Protein AF-F2UPK8-F1 (afdb_monomer)

Radius of gyration: 14.68 Å; Cα contacts (8 Å, |Δi|>4): 171; chains: 1; bounding box: 39×31×41 Å

pLDDT: mean 85.51, std 16.23, range [35.59, 96.69]

Organism: Salpingoeca rosetta (strain ATCC 50818 / BSB-021) (NCBI:txid946362)

Mean predicted aligned error: 6.83 Å

Solvent-accessible surface area (backbone atoms only — not comparable to full-atom values): 7399 Å² total; per-residue (Å²): 130,80,68,59,59,83,50,34,11,39,25,62,66,51,53,52,51,51,52,53,48,42,44,70,79,31,70,94,46,39,73,73,30,24,38,52,47,46,38,66,71,49,50,33,68,72,23,52,88,75,68,38,20,48,52,58,55,41,38,76,77,44,46,91,36,48,45,68,40,72,41,84,45,81,80,68,51,83,44,40,37,44,59,56,52,48,52,54,51,54,51,49,55,54,45,61,70,42,94,81,51,70,84,61,13,42,28,38,57,82,36,52,42,51,70,68,64,66,59,87,78,72,67,69,76,84,81,77,124

Sequence (129 aa):
MADQRLTHGVSVAAVRRFLDDLKREFPDTYTEMTTEDACKQLVVPRTRQDNCAYVEHLRKQSPEHVNKATVFVSHAWRYKIADVLNVLLEFAEEQARKGDAQPVFFWFDLFMNNQNANVTANLPPECCN

Structure (mmCIF, N/CA/C/O backbone):
data_AF-F2UPK8-F1
#
_entry.id   AF-F2UPK8-F1
#
loop_
_atom_site.group_PDB
_atom_site.id
_atom_site.type_symbol
_atom_site.label_atom_id
_atom_site.label_alt_id
_atom_site.label_comp_id
_atom_site.label_asym_id
_atom_site.label_entity_id
_atom_site.label_seq_id
_atom_site.pdbx_PDB_ins_code
_atom_site.Cartn_x
_atom_site.Cartn_y
_atom_site.Cartn_z
_atom_site.occupancy
_atom_site.B_iso_or_equiv
_atom_site.auth_seq_id
_atom_site.auth_comp_id
_atom_site.auth_asym_id
_atom_site.auth_atom_id
_atom_site.pdbx_PDB_model_num
ATOM 1 N N . MET A 1 1 ? -16.125 16.454 -9.467 1.00 42.56 1 MET A N 1
ATOM 2 C CA . MET A 1 1 ? -15.881 15.304 -8.572 1.00 42.56 1 MET A CA 1
ATOM 3 C C . MET A 1 1 ? -14.479 15.483 -8.022 1.00 42.56 1 MET A C 1
ATOM 5 O O . MET A 1 1 ? -13.557 15.501 -8.825 1.00 42.56 1 MET A O 1
ATOM 9 N N . ALA A 1 2 ? -14.314 15.747 -6.723 1.00 49.28 2 ALA A N 1
ATOM 10 C CA . ALA A 1 2 ? -12.975 15.818 -6.137 1.00 49.28 2 ALA A CA 1
ATOM 11 C C . ALA A 1 2 ? -12.270 14.473 -6.356 1.00 49.28 2 ALA A C 1
ATOM 13 O O . ALA A 1 2 ? -12.918 13.428 -6.261 1.00 49.28 2 ALA A O 1
ATOM 14 N N . ASP A 1 3 ? -10.983 14.507 -6.691 1.00 63.44 3 ASP A N 1
ATOM 15 C CA . ASP A 1 3 ? -10.198 13.298 -6.894 1.00 63.44 3 ASP A CA 1
ATOM 16 C C . ASP A 1 3 ? -10.193 12.487 -5.593 1.00 63.44 3 ASP A C 1
ATOM 18 O O . ASP A 1 3 ? -9.585 12.874 -4.594 1.00 63.44 3 ASP A O 1
ATOM 22 N N . GLN A 1 4 ? -10.954 11.392 -5.575 1.00 59.97 4 GLN A N 1
ATOM 23 C CA . GLN A 1 4 ? -11.164 10.612 -4.361 1.00 59.97 4 GLN A CA 1
ATOM 24 C C . GLN A 1 4 ? -9.835 10.062 -3.817 1.00 59.97 4 GLN A C 1
ATOM 26 O O . GLN A 1 4 ? -9.704 9.912 -2.604 1.00 59.97 4 GLN A O 1
ATOM 31 N N . ARG A 1 5 ? -8.806 9.870 -4.655 1.00 64.12 5 ARG A N 1
ATOM 32 C CA . ARG A 1 5 ? -7.481 9.387 -4.228 1.00 64.12 5 ARG A CA 1
ATOM 33 C C . ARG A 1 5 ? -6.771 10.371 -3.296 1.00 64.12 5 ARG A C 1
ATOM 35 O O . ARG A 1 5 ? -5.969 9.951 -2.473 1.00 64.12 5 ARG A O 1
ATOM 42 N N . LEU A 1 6 ? -7.101 11.664 -3.353 1.00 69.12 6 LEU A N 1
ATOM 43 C CA . LEU A 1 6 ? -6.527 12.675 -2.454 1.00 69.12 6 LEU A CA 1
ATOM 44 C C . LEU A 1 6 ? -7.047 12.579 -1.013 1.00 69.12 6 LEU A C 1
ATOM 46 O O . LEU A 1 6 ? -6.486 13.200 -0.118 1.00 69.12 6 LEU A O 1
ATOM 50 N N . THR A 1 7 ? -8.133 11.838 -0.779 1.00 81.94 7 THR A N 1
ATOM 51 C CA . THR A 1 7 ? -8.799 11.778 0.535 1.00 81.94 7 THR A CA 1
ATOM 52 C C . THR A 1 7 ? -9.000 10.361 1.063 1.00 81.94 7 THR A C 1
ATOM 54 O O . THR A 1 7 ? -9.394 10.204 2.218 1.00 81.94 7 THR A O 1
ATOM 57 N N . HIS A 1 8 ? -8.732 9.331 0.255 1.00 90.25 8 HIS A N 1
ATOM 58 C CA . HIS A 1 8 ? -8.858 7.930 0.656 1.00 90.25 8 HIS A CA 1
ATOM 59 C C . HIS A 1 8 ? -7.515 7.339 1.086 1.00 90.25 8 HIS A C 1
ATOM 61 O O . HIS A 1 8 ? -6.460 7.753 0.627 1.00 90.25 8 HIS A O 1
ATOM 67 N N . GLY A 1 9 ? -7.569 6.358 1.974 1.00 93.56 9 GLY A N 1
ATOM 68 C CA . GLY A 1 9 ? -6.453 5.574 2.463 1.00 93.56 9 GLY A CA 1
ATOM 69 C C . GLY A 1 9 ? -6.755 4.082 2.375 1.00 93.56 9 GLY A C 1
ATOM 70 O O . GLY A 1 9 ? -7.891 3.669 2.122 1.00 93.56 9 GLY A O 1
ATOM 71 N N . VAL A 1 10 ? -5.725 3.274 2.598 1.00 95.75 10 VAL A N 1
ATOM 72 C CA . VAL A 1 10 ? -5.841 1.815 2.682 1.00 95.75 10 VAL A CA 1
ATOM 73 C C . VAL A 1 10 ? -5.907 1.359 4.134 1.00 95.75 10 VAL A C 1
ATOM 75 O O . VAL A 1 10 ? -5.289 1.960 5.014 1.00 95.75 10 VAL A O 1
ATOM 78 N N . SER A 1 11 ? -6.654 0.292 4.390 1.00 96.25 11 SER A N 1
ATOM 79 C CA . SER A 1 11 ? -6.762 -0.313 5.716 1.00 96.25 11 SER A CA 1
ATOM 80 C C . SER A 1 11 ? -5.444 -0.953 6.169 1.00 96.25 11 SER A C 1
ATOM 82 O O . SER A 1 11 ? -4.600 -1.347 5.360 1.00 96.25 11 SER A O 1
ATOM 84 N N . VAL A 1 12 ? -5.308 -1.157 7.479 1.00 95.62 12 VAL A N 1
ATOM 85 C CA . VAL A 1 12 ? -4.198 -1.920 8.084 1.00 95.62 12 VAL A CA 1
ATOM 86 C C . VAL A 1 12 ? -4.092 -3.335 7.495 1.00 95.62 12 VAL A C 1
ATOM 88 O O . VAL A 1 12 ? -2.994 -3.835 7.256 1.00 95.62 12 VAL A O 1
ATOM 91 N N . ALA A 1 13 ? -5.231 -3.975 7.206 1.00 95.75 13 ALA A N 1
ATOM 92 C CA . ALA A 1 13 ? -5.269 -5.301 6.591 1.00 95.75 13 ALA A CA 1
ATOM 93 C C . ALA A 1 13 ? -4.668 -5.302 5.175 1.00 95.75 13 ALA A C 1
ATOM 95 O O . ALA A 1 13 ? -3.927 -6.220 4.828 1.00 95.75 13 ALA A O 1
ATOM 96 N N . ALA A 1 14 ? -4.916 -4.256 4.380 1.00 95.75 14 ALA A N 1
ATOM 97 C CA . ALA A 1 14 ? -4.307 -4.118 3.059 1.00 95.75 14 ALA A CA 1
ATOM 98 C C . ALA A 1 14 ? -2.791 -3.883 3.131 1.00 95.75 14 ALA A C 1
ATOM 100 O O . ALA A 1 14 ? -2.059 -4.452 2.322 1.00 95.75 14 ALA A O 1
ATOM 101 N N . VAL A 1 15 ? -2.309 -3.110 4.112 1.00 96.50 15 VAL A N 1
ATOM 102 C CA . VAL A 1 15 ? -0.864 -2.936 4.360 1.00 96.50 15 VAL A CA 1
ATOM 103 C C . VAL A 1 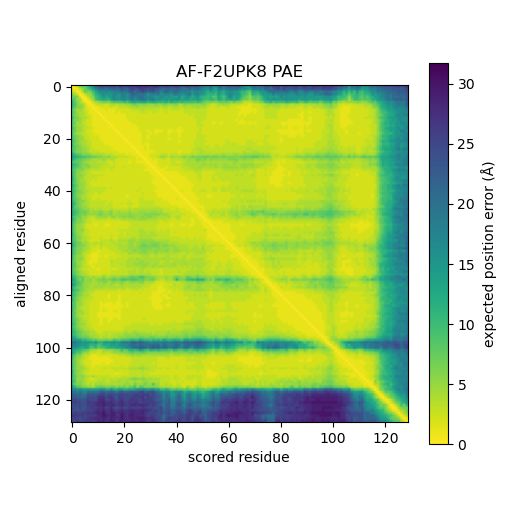15 ? -0.214 -4.277 4.714 1.00 96.50 15 VAL A C 1
ATOM 105 O O . VAL A 1 15 ? 0.809 -4.635 4.132 1.00 96.50 15 VAL A O 1
ATOM 108 N N . ARG A 1 16 ? -0.835 -5.058 5.608 1.00 96.56 16 ARG A N 1
ATOM 109 C CA . ARG A 1 16 ? -0.340 -6.388 5.997 1.00 96.56 16 ARG A CA 1
ATOM 110 C C . ARG A 1 16 ? -0.306 -7.348 4.808 1.00 96.56 16 ARG A C 1
ATOM 112 O O . ARG A 1 16 ? 0.721 -7.968 4.562 1.00 96.56 16 ARG A O 1
ATOM 119 N N . ARG A 1 17 ? -1.378 -7.383 4.010 1.00 96.12 17 ARG A N 1
ATOM 120 C CA . ARG A 1 17 ? -1.438 -8.180 2.777 1.00 96.12 17 ARG A CA 1
ATOM 121 C C . ARG A 1 17 ? -0.346 -7.785 1.782 1.00 96.12 17 ARG A C 1
ATOM 123 O O . ARG A 1 17 ? 0.253 -8.661 1.171 1.00 96.12 17 ARG A O 1
ATOM 130 N N . PHE A 1 18 ? -0.064 -6.491 1.629 1.00 96.31 18 PHE A N 1
ATOM 131 C CA . PHE A 1 18 ? 1.013 -6.021 0.756 1.00 96.31 18 PHE A CA 1
ATOM 132 C C . PHE A 1 18 ? 2.397 -6.477 1.246 1.00 96.31 18 PHE A C 1
ATOM 134 O O . PHE A 1 18 ? 3.221 -6.902 0.439 1.00 96.31 18 PHE A O 1
ATOM 141 N N . LEU A 1 19 ? 2.642 -6.455 2.560 1.00 96.44 19 LEU A N 1
ATOM 142 C CA . LEU A 1 19 ? 3.871 -7.000 3.143 1.00 96.44 19 LEU A CA 1
ATOM 143 C C . LEU A 1 19 ? 3.988 -8.519 2.928 1.00 96.44 19 LEU A C 1
ATOM 145 O O . LEU A 1 19 ? 5.062 -9.010 2.587 1.00 96.44 19 LEU A O 1
ATOM 149 N N . ASP A 1 20 ? 2.897 -9.264 3.101 1.00 96.69 20 ASP A N 1
ATOM 150 C CA . ASP A 1 20 ? 2.880 -10.714 2.869 1.00 96.69 20 ASP A CA 1
ATOM 151 C C . ASP A 1 20 ? 3.113 -11.057 1.391 1.00 96.69 20 ASP A C 1
ATOM 153 O O . ASP A 1 20 ? 3.796 -12.028 1.064 1.00 96.69 20 ASP A O 1
ATOM 157 N N . ASP A 1 21 ? 2.594 -10.229 0.487 1.00 95.50 21 ASP A N 1
ATOM 158 C CA . ASP A 1 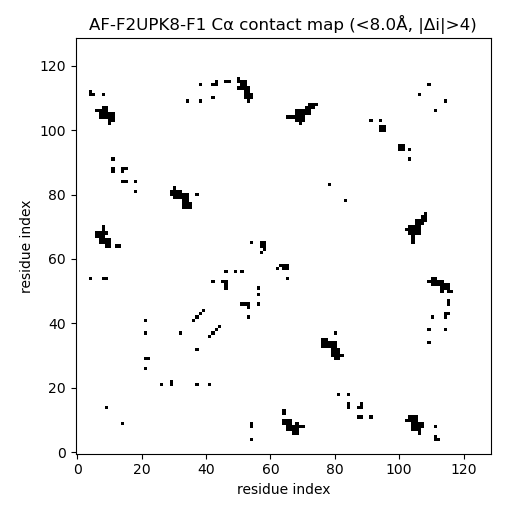21 ?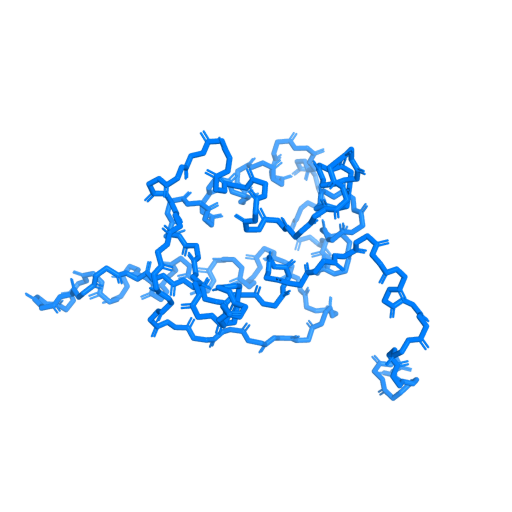 2.843 -10.336 -0.944 1.00 95.50 21 ASP A CA 1
ATOM 159 C C . ASP A 1 21 ? 4.317 -10.075 -1.293 1.00 95.50 21 ASP A C 1
ATOM 161 O O . ASP A 1 21 ? 4.894 -10.850 -2.055 1.00 95.50 21 ASP A O 1
ATOM 165 N N . LEU A 1 22 ? 4.950 -9.057 -0.693 1.00 95.31 22 LEU A N 1
ATOM 166 C CA . LEU A 1 22 ? 6.392 -8.816 -0.834 1.00 95.31 22 LEU A CA 1
ATOM 167 C C . LEU A 1 22 ? 7.214 -10.016 -0.355 1.00 95.31 22 LEU A C 1
ATOM 169 O O . LEU A 1 22 ? 8.108 -10.464 -1.064 1.00 95.31 22 LEU A O 1
ATOM 173 N N . LYS A 1 23 ? 6.886 -10.572 0.817 1.00 96.25 23 LYS A N 1
ATOM 174 C CA . LYS A 1 23 ? 7.564 -11.762 1.360 1.00 96.25 23 LYS A CA 1
ATOM 175 C C . LYS A 1 23 ? 7.410 -12.982 0.458 1.00 96.25 23 LYS A C 1
ATOM 177 O O . LYS A 1 23 ? 8.331 -13.781 0.351 1.00 96.25 23 LYS A O 1
ATOM 182 N N . ARG A 1 24 ? 6.243 -13.153 -0.168 1.00 96.31 24 ARG A N 1
ATOM 183 C CA . ARG A 1 24 ? 5.973 -14.291 -1.053 1.00 96.31 24 ARG A CA 1
ATOM 184 C C . ARG A 1 24 ? 6.707 -14.172 -2.386 1.00 96.31 24 ARG A C 1
ATOM 186 O O . ARG A 1 24 ? 7.175 -15.184 -2.895 1.00 96.31 24 ARG A O 1
ATOM 193 N N . GLU A 1 25 ? 6.770 -12.973 -2.959 1.00 95.25 25 GLU A N 1
ATOM 194 C CA . GLU A 1 25 ? 7.415 -12.749 -4.259 1.00 95.25 25 GLU A CA 1
ATOM 195 C C . GLU A 1 25 ? 8.938 -12.579 -4.147 1.00 95.25 25 GLU A C 1
ATOM 197 O O . GLU A 1 25 ? 9.662 -12.984 -5.054 1.00 95.25 25 GLU A O 1
ATOM 202 N N . PHE A 1 26 ? 9.431 -12.057 -3.021 1.00 95.50 26 PHE A N 1
ATOM 203 C CA . PHE A 1 26 ? 10.846 -11.750 -2.791 1.00 95.50 26 PHE A CA 1
ATOM 204 C C . PHE A 1 26 ? 11.339 -12.282 -1.431 1.00 95.50 26 PHE A C 1
ATOM 206 O O . PHE A 1 26 ? 11.828 -11.505 -0.608 1.00 95.50 26 PHE A O 1
ATOM 213 N N . PRO A 1 27 ? 11.227 -13.594 -1.148 1.00 93.69 27 PRO A N 1
ATOM 214 C CA . PRO A 1 27 ? 11.470 -14.151 0.188 1.00 93.69 27 PRO A CA 1
ATOM 215 C C . PRO A 1 27 ? 12.866 -13.851 0.746 1.00 93.69 27 PRO A C 1
ATOM 217 O O . PRO A 1 27 ? 12.999 -13.598 1.942 1.00 93.69 27 PRO A O 1
ATOM 220 N N . ASP A 1 28 ? 13.880 -13.816 -0.118 1.00 94.44 28 ASP A N 1
ATOM 221 C CA . ASP A 1 28 ? 15.276 -13.627 0.286 1.00 94.44 28 ASP A CA 1
ATOM 222 C C . ASP A 1 28 ? 15.715 -12.153 0.313 1.00 94.44 28 ASP A C 1
ATOM 224 O O . ASP A 1 28 ? 16.755 -11.833 0.885 1.00 94.44 28 ASP A O 1
ATOM 228 N N . THR A 1 29 ? 14.956 -11.245 -0.312 1.00 93.75 29 THR A N 1
ATOM 229 C CA . THR A 1 29 ? 15.398 -9.857 -0.546 1.00 93.75 29 THR A CA 1
ATOM 230 C C . THR A 1 29 ? 14.421 -8.786 -0.068 1.00 93.75 29 THR A C 1
ATOM 232 O O . THR A 1 29 ? 14.810 -7.620 -0.007 1.00 93.75 29 THR A O 1
ATOM 235 N N . TYR A 1 30 ? 13.190 -9.132 0.334 1.00 93.06 30 TYR A N 1
ATOM 236 C CA . TYR A 1 30 ? 12.156 -8.148 0.693 1.00 93.06 30 TYR A CA 1
ATOM 237 C C . TYR A 1 30 ? 12.565 -7.174 1.813 1.00 93.06 30 TYR A C 1
ATOM 239 O O . TYR A 1 30 ? 12.053 -6.056 1.858 1.00 93.06 30 TYR A O 1
ATOM 247 N N . THR A 1 31 ? 13.471 -7.571 2.715 1.00 93.81 31 THR A N 1
ATOM 248 C CA . THR A 1 31 ? 13.972 -6.708 3.801 1.00 93.81 31 THR A CA 1
ATOM 249 C C . THR A 1 31 ? 14.976 -5.664 3.324 1.00 93.81 31 THR A C 1
ATOM 251 O O . THR A 1 31 ? 15.122 -4.627 3.962 1.00 93.81 31 THR A O 1
ATOM 254 N N . GLU A 1 32 ? 15.664 -5.917 2.212 1.00 95.38 32 GLU A N 1
ATOM 255 C CA . GLU A 1 32 ? 16.673 -5.013 1.650 1.00 95.38 32 GLU A CA 1
ATOM 256 C C . GLU A 1 32 ? 16.119 -4.152 0.512 1.00 95.38 32 GLU A C 1
ATOM 258 O O . GLU A 1 32 ? 16.736 -3.156 0.141 1.00 95.38 32 GLU A O 1
ATOM 263 N N . MET A 1 33 ? 14.943 -4.502 -0.018 1.00 95.19 33 MET A N 1
ATOM 264 C CA . MET A 1 33 ? 14.268 -3.726 -1.052 1.00 95.19 33 MET A CA 1
ATOM 265 C C . MET A 1 33 ? 13.918 -2.327 -0.553 1.00 95.19 33 MET A C 1
ATOM 267 O O . MET A 1 33 ? 13.290 -2.144 0.496 1.00 95.19 33 MET A O 1
ATOM 271 N N . THR A 1 34 ? 14.260 -1.330 -1.359 1.00 95.94 34 THR A N 1
ATOM 272 C CA . THR A 1 34 ? 13.777 0.032 -1.151 1.00 95.94 34 THR A CA 1
ATOM 273 C C . THR A 1 34 ? 12.305 0.146 -1.545 1.00 95.94 34 THR A C 1
ATOM 275 O O . THR A 1 34 ? 11.740 -0.717 -2.229 1.00 95.94 34 THR A O 1
ATOM 278 N N . THR A 1 35 ? 11.652 1.235 -1.154 1.00 92.25 35 THR A N 1
ATOM 279 C CA . THR A 1 35 ? 10.303 1.527 -1.650 1.00 92.25 35 THR A CA 1
ATOM 280 C C . THR A 1 35 ? 10.276 1.743 -3.163 1.00 92.25 35 THR 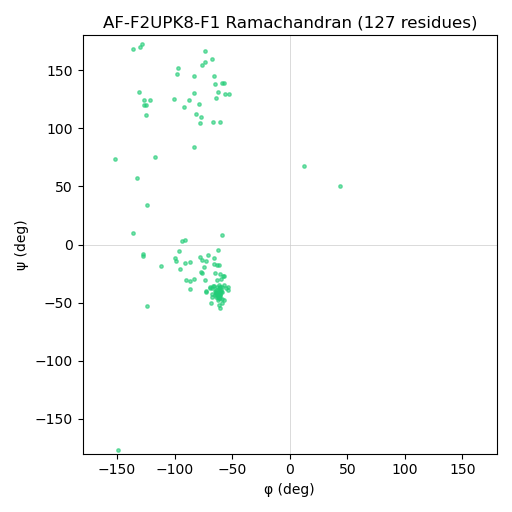A C 1
ATOM 282 O O . THR A 1 35 ? 9.295 1.379 -3.816 1.00 92.25 35 THR A O 1
ATOM 285 N N . GLU A 1 36 ? 11.358 2.260 -3.750 1.00 92.25 36 GLU A N 1
ATOM 286 C CA . GLU A 1 36 ? 11.504 2.323 -5.205 1.00 92.25 36 GLU A CA 1
ATOM 287 C C . GLU A 1 36 ? 11.508 0.929 -5.848 1.00 92.25 36 GLU A C 1
ATOM 289 O O . GLU A 1 36 ? 10.805 0.707 -6.840 1.00 92.25 36 GLU A O 1
ATOM 294 N N . ASP A 1 37 ? 12.232 -0.026 -5.263 1.00 92.88 37 ASP A N 1
ATOM 295 C CA . ASP A 1 37 ? 12.247 -1.410 -5.740 1.00 92.88 37 ASP A CA 1
ATOM 296 C C . ASP A 1 37 ? 10.858 -2.038 -5.654 1.00 92.88 37 ASP A C 1
ATOM 298 O O . ASP A 1 37 ? 10.370 -2.593 -6.637 1.00 92.88 37 ASP A O 1
ATOM 302 N N . ALA A 1 38 ? 10.174 -1.893 -4.516 1.00 93.25 38 ALA A N 1
ATOM 303 C CA . ALA A 1 38 ? 8.810 -2.392 -4.343 1.00 93.25 38 ALA A CA 1
ATOM 304 C C . ALA A 1 38 ? 7.827 -1.756 -5.339 1.00 93.25 38 ALA A C 1
ATOM 306 O O . ALA A 1 38 ? 6.930 -2.427 -5.860 1.00 93.25 38 ALA A O 1
ATOM 307 N N . CYS A 1 39 ? 8.009 -0.472 -5.650 1.00 93.38 39 CYS A N 1
ATOM 308 C CA . CYS A 1 39 ? 7.223 0.207 -6.668 1.00 93.38 39 CYS A CA 1
ATOM 309 C C . CYS A 1 39 ? 7.405 -0.450 -8.044 1.00 93.38 39 CYS A C 1
ATOM 311 O O . CYS A 1 39 ? 6.430 -0.876 -8.668 1.00 93.38 39 CYS A O 1
ATOM 313 N N . LYS A 1 40 ? 8.655 -0.583 -8.502 1.00 91.56 40 LYS A N 1
ATOM 314 C CA . LYS A 1 40 ? 8.986 -1.108 -9.836 1.00 91.56 40 LYS A CA 1
ATOM 315 C C . LYS A 1 40 ? 8.696 -2.599 -9.983 1.00 91.56 40 LYS A C 1
ATOM 317 O O . LYS A 1 40 ? 8.278 -3.026 -11.056 1.00 91.56 40 LYS A O 1
ATOM 322 N N . GLN A 1 41 ? 8.937 -3.379 -8.933 1.00 92.56 41 GLN A N 1
ATOM 323 C CA . GLN A 1 41 ? 8.906 -4.840 -8.987 1.00 92.56 41 GLN A CA 1
ATOM 324 C C . GLN A 1 41 ? 7.559 -5.437 -8.562 1.00 92.56 41 GLN A C 1
ATOM 326 O O . GLN A 1 41 ? 7.253 -6.548 -8.978 1.00 92.56 41 GLN A O 1
ATOM 331 N N . LEU A 1 42 ? 6.730 -4.708 -7.802 1.00 93.31 42 LEU A N 1
ATOM 332 C CA . LEU A 1 42 ? 5.435 -5.212 -7.327 1.00 93.31 42 LEU A CA 1
ATOM 333 C C . LEU A 1 42 ? 4.256 -4.316 -7.727 1.00 93.31 42 LEU A C 1
ATOM 335 O O . LEU A 1 42 ? 3.290 -4.787 -8.332 1.00 93.31 42 LEU A O 1
ATOM 339 N N . VAL A 1 43 ? 4.316 -3.015 -7.421 1.00 92.69 43 VAL A N 1
ATOM 340 C CA . VAL A 1 43 ? 3.177 -2.097 -7.627 1.00 92.69 43 VAL A CA 1
ATOM 341 C C . VAL A 1 43 ? 2.894 -1.864 -9.111 1.00 92.69 43 VAL A C 1
ATOM 343 O O . VAL A 1 43 ? 1.750 -2.005 -9.554 1.00 92.69 43 VAL A O 1
ATOM 346 N N . VAL A 1 44 ? 3.919 -1.520 -9.894 1.00 91.50 44 VAL A N 1
ATOM 347 C CA . VAL A 1 44 ? 3.783 -1.254 -11.333 1.00 91.50 44 VAL A CA 1
ATOM 348 C C . VAL A 1 44 ? 3.280 -2.497 -12.077 1.00 91.50 44 VAL A C 1
ATOM 350 O O . VAL A 1 44 ? 2.247 -2.385 -12.734 1.00 91.50 44 VAL A O 1
ATOM 353 N N . PRO A 1 45 ? 3.879 -3.700 -11.942 1.00 92.31 45 PRO A N 1
ATOM 354 C CA . PRO A 1 45 ? 3.382 -4.897 -12.624 1.00 92.31 45 PRO A CA 1
ATOM 355 C C . PRO A 1 45 ? 1.900 -5.195 -12.363 1.00 92.31 45 PRO A C 1
ATOM 357 O O . PRO A 1 45 ? 1.176 -5.536 -13.297 1.00 92.31 45 PRO A O 1
ATOM 360 N N . ARG A 1 46 ? 1.423 -4.998 -11.126 1.00 91.75 46 ARG A N 1
ATOM 361 C CA . ARG A 1 46 ? 0.022 -5.247 -10.738 1.00 91.75 46 ARG A CA 1
ATOM 362 C C . ARG A 1 46 ? -0.962 -4.207 -11.266 1.00 91.75 46 ARG A C 1
ATOM 364 O O . ARG A 1 46 ? -2.120 -4.523 -11.517 1.00 91.75 46 ARG A O 1
ATOM 371 N N . THR A 1 47 ? -0.517 -2.965 -11.427 1.00 91.44 47 THR A N 1
ATOM 372 C CA . THR A 1 47 ? -1.384 -1.848 -11.831 1.00 91.44 47 THR A CA 1
ATOM 373 C C . THR A 1 47 ? -1.292 -1.516 -13.321 1.00 91.44 47 THR A C 1
ATOM 375 O O . THR A 1 47 ? -2.153 -0.800 -13.834 1.00 91.44 47 THR A O 1
ATOM 378 N N . ARG A 1 48 ? -0.301 -2.072 -14.032 1.00 89.50 48 ARG A N 1
ATOM 379 C CA . ARG A 1 48 ? -0.011 -1.798 -15.446 1.00 89.50 48 ARG A CA 1
ATOM 380 C C . ARG A 1 48 ? -1.162 -2.122 -16.388 1.00 89.50 48 ARG A C 1
ATOM 382 O O . ARG A 1 48 ? -1.407 -1.354 -17.311 1.00 89.50 48 ARG A O 1
ATOM 389 N N . GLN A 1 49 ? -1.862 -3.235 -16.163 1.00 87.69 49 GLN A N 1
ATOM 390 C CA . GLN A 1 49 ? -2.981 -3.654 -17.016 1.00 87.69 49 GLN A CA 1
ATOM 391 C C . GLN A 1 49 ? -4.111 -2.614 -17.025 1.00 87.69 49 GLN A C 1
ATOM 393 O O . GLN A 1 49 ? -4.677 -2.323 -18.074 1.00 87.69 49 GLN A O 1
ATOM 398 N N . ASP A 1 50 ? -4.393 -2.029 -15.862 1.00 85.62 50 ASP A N 1
ATOM 399 C CA . ASP A 1 50 ? -5.474 -1.062 -15.669 1.00 85.62 50 ASP A CA 1
ATOM 400 C C . ASP A 1 50 ? -5.001 0.400 -15.748 1.00 85.62 50 ASP A C 1
ATOM 402 O O . ASP A 1 50 ? -5.822 1.312 -15.659 1.00 85.62 50 ASP A O 1
ATOM 406 N N . ASN A 1 51 ? -3.686 0.625 -15.869 1.00 87.81 51 ASN A N 1
ATOM 407 C CA . ASN A 1 51 ? -3.025 1.930 -15.835 1.00 87.81 51 ASN A CA 1
ATOM 408 C C . ASN A 1 51 ? -3.553 2.848 -14.713 1.00 87.81 51 ASN A C 1
ATOM 410 O O . ASN A 1 51 ? -3.941 3.996 -14.944 1.00 87.81 51 ASN A O 1
ATOM 414 N N . CYS A 1 52 ? -3.602 2.329 -13.485 1.00 88.62 52 CYS A N 1
ATOM 415 C CA . CYS A 1 52 ? -4.210 3.013 -12.343 1.00 88.62 52 CYS A CA 1
ATOM 416 C C . CYS A 1 52 ? -3.276 3.079 -11.125 1.00 88.62 52 CYS A C 1
ATOM 418 O O . CYS A 1 52 ? -2.188 2.509 -11.121 1.00 88.62 52 CYS A O 1
ATOM 420 N N . ALA A 1 53 ? -3.682 3.813 -10.086 1.00 90.94 53 ALA A N 1
ATOM 421 C CA . ALA A 1 53 ? -2.992 3.788 -8.797 1.00 90.94 53 ALA A CA 1
A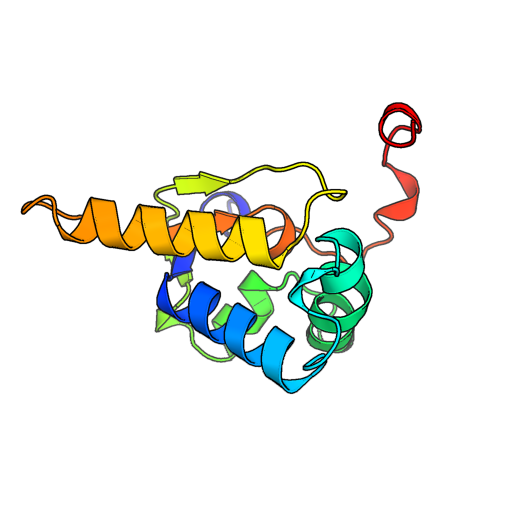TOM 422 C C . ALA A 1 53 ? -3.284 2.477 -8.047 1.00 90.94 53 ALA A C 1
ATOM 424 O O . ALA A 1 53 ? -4.328 1.854 -8.253 1.00 90.94 53 ALA A O 1
ATOM 425 N N . TYR A 1 54 ? -2.405 2.081 -7.124 1.00 92.38 54 TYR A N 1
ATOM 426 C CA . TYR A 1 54 ? -2.591 0.841 -6.363 1.00 92.38 54 TYR A CA 1
ATOM 427 C C . TYR A 1 54 ? -3.882 0.850 -5.532 1.00 92.38 54 TYR A C 1
ATOM 429 O O . TYR A 1 54 ? -4.573 -0.163 -5.455 1.00 92.38 54 TYR A O 1
ATOM 437 N N . VAL A 1 55 ? -4.262 2.003 -4.969 1.00 92.50 55 VAL A N 1
ATOM 438 C CA . VAL A 1 55 ? -5.525 2.158 -4.224 1.00 92.50 55 VAL A CA 1
ATOM 439 C C . VAL A 1 55 ? -6.761 1.887 -5.089 1.00 92.50 55 VAL A C 1
ATOM 441 O O . VAL A 1 55 ? -7.736 1.320 -4.605 1.00 92.50 55 VAL A O 1
ATOM 444 N N . GLU A 1 56 ? -6.724 2.241 -6.374 1.00 90.88 56 GLU A N 1
ATOM 445 C CA . GLU A 1 56 ? -7.821 1.982 -7.314 1.00 90.88 56 GLU A CA 1
ATOM 446 C C . GLU A 1 56 ? -7.889 0.491 -7.660 1.00 90.88 56 GLU A C 1
ATOM 448 O O . GLU A 1 56 ? -8.971 -0.094 -7.682 1.00 90.88 56 GLU A O 1
ATOM 453 N N . HIS A 1 57 ? -6.731 -0.147 -7.853 1.00 90.81 57 HIS A N 1
ATOM 454 C CA . HIS A 1 57 ? -6.642 -1.594 -8.040 1.00 90.81 57 HIS A CA 1
ATOM 455 C C . HIS A 1 57 ? -7.191 -2.357 -6.822 1.00 90.81 57 HIS A C 1
ATOM 457 O O . HIS A 1 57 ? -8.025 -3.251 -6.975 1.00 90.81 57 HIS A O 1
ATOM 463 N N . LEU A 1 58 ? -6.809 -1.948 -5.606 1.00 91.62 58 LEU A N 1
ATOM 464 C CA . LEU A 1 58 ? -7.347 -2.501 -4.361 1.00 91.62 58 LEU A CA 1
ATOM 465 C C . LEU A 1 58 ? -8.852 -2.270 -4.230 1.00 91.62 58 LEU A C 1
ATOM 467 O O . LEU A 1 58 ? -9.570 -3.193 -3.865 1.00 91.62 58 LEU A O 1
ATOM 471 N N . ARG A 1 59 ? -9.349 -1.076 -4.567 1.00 91.62 59 ARG A N 1
ATOM 472 C CA . ARG A 1 59 ? -10.782 -0.753 -4.503 1.00 91.62 59 ARG A CA 1
ATOM 473 C C . ARG A 1 59 ? -11.622 -1.679 -5.384 1.00 91.62 59 ARG A C 1
ATOM 475 O O . ARG A 1 59 ? -12.729 -2.034 -4.995 1.00 91.62 59 ARG A O 1
ATOM 482 N N . LYS A 1 60 ? -11.105 -2.078 -6.551 1.00 89.25 60 LYS A N 1
ATOM 483 C CA . LYS A 1 60 ? -11.782 -3.035 -7.441 1.00 89.25 60 LYS A CA 1
ATOM 484 C C . LYS A 1 60 ? -11.814 -4.455 -6.865 1.00 89.25 60 LYS A C 1
ATOM 486 O O . LYS A 1 60 ? -12.791 -5.160 -7.084 1.00 89.25 60 LYS A O 1
ATOM 491 N N . GLN A 1 61 ? -10.756 -4.881 -6.172 1.00 89.19 61 GLN A N 1
ATOM 492 C CA . GLN A 1 61 ? -10.631 -6.250 -5.653 1.00 89.19 61 GLN A CA 1
ATOM 493 C C . GLN A 1 61 ? -11.266 -6.446 -4.272 1.00 89.19 61 GLN A C 1
ATOM 495 O O . GLN A 1 61 ? -11.812 -7.510 -3.990 1.00 89.19 61 GLN A O 1
ATOM 500 N N . SER A 1 62 ? -11.141 -5.450 -3.400 1.00 91.19 62 SER A N 1
ATOM 501 C CA . SER A 1 62 ? -11.513 -5.510 -1.984 1.00 91.19 62 SER A CA 1
ATOM 502 C C . SER A 1 62 ? -11.904 -4.101 -1.506 1.00 91.19 62 SER A C 1
ATOM 504 O O . SER A 1 62 ? -11.116 -3.429 -0.827 1.00 91.19 62 SER A O 1
ATOM 50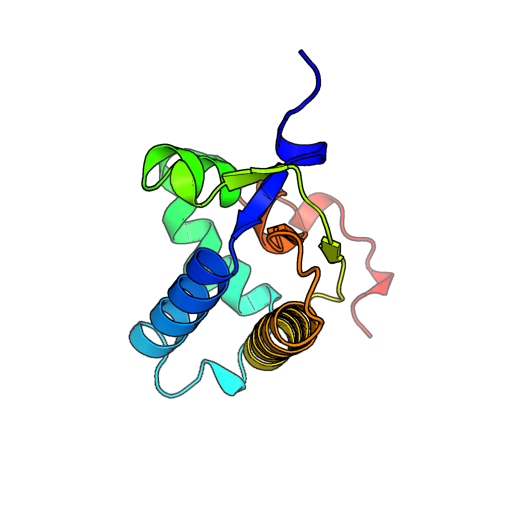6 N N . PRO A 1 63 ? -13.087 -3.591 -1.907 1.00 90.44 63 PRO A N 1
ATOM 507 C CA . PRO A 1 63 ? -13.525 -2.228 -1.595 1.00 90.44 63 PRO A CA 1
ATOM 508 C C . PRO A 1 63 ? -13.589 -1.935 -0.088 1.00 90.44 63 PRO A C 1
ATOM 510 O O . PRO A 1 63 ? -13.382 -0.795 0.319 1.00 90.44 63 PRO A O 1
ATOM 513 N N . GLU A 1 64 ? -13.798 -2.949 0.754 1.00 91.81 64 GLU A N 1
ATOM 514 C CA . GLU A 1 64 ? -13.793 -2.855 2.218 1.00 91.81 64 GLU A CA 1
ATOM 515 C C . GLU A 1 64 ? -12.446 -2.402 2.806 1.00 91.81 64 GLU A C 1
ATOM 517 O O . GLU A 1 64 ? -12.372 -1.971 3.958 1.00 91.81 64 GLU A O 1
ATOM 522 N N . HIS A 1 65 ? -11.366 -2.483 2.028 1.00 93.56 65 HIS A N 1
ATOM 523 C CA . HIS A 1 65 ? -10.036 -2.051 2.443 1.00 93.56 65 HIS A CA 1
ATOM 524 C C . HIS A 1 65 ? -9.694 -0.613 2.046 1.00 93.56 65 HIS A C 1
ATOM 526 O O . HIS A 1 65 ? -8.579 -0.167 2.322 1.00 93.56 65 HIS A O 1
ATOM 532 N N . VAL A 1 66 ? -10.626 0.123 1.435 1.00 94.00 66 VAL A N 1
ATOM 533 C CA . VAL A 1 66 ? -10.418 1.506 0.999 1.00 94.00 66 VAL A CA 1
ATOM 534 C C . VAL A 1 66 ? -11.489 2.404 1.610 1.00 94.00 66 VAL A C 1
ATOM 536 O O . VAL A 1 66 ? -12.679 2.230 1.369 1.00 94.00 66 VAL A O 1
ATOM 539 N N . ASN A 1 67 ? -11.073 3.396 2.394 1.00 93.62 67 ASN A N 1
ATOM 540 C CA . ASN A 1 67 ? -11.977 4.376 3.009 1.00 93.62 67 ASN A CA 1
ATOM 541 C C . ASN A 1 67 ? -11.261 5.723 3.180 1.00 93.62 67 ASN A C 1
ATOM 543 O O . ASN A 1 67 ? -10.126 5.863 2.740 1.00 93.62 67 ASN A O 1
ATOM 547 N N . LYS A 1 68 ? -11.892 6.731 3.784 1.00 93.69 68 LYS A N 1
ATOM 548 C CA . LYS A 1 68 ? -11.269 8.028 4.068 1.00 93.69 68 LYS A CA 1
ATOM 549 C C . LYS A 1 68 ? -9.995 7.845 4.897 1.00 93.69 68 LYS A C 1
ATOM 551 O O . LYS A 1 68 ? -10.020 7.182 5.930 1.00 93.69 68 LYS A O 1
ATOM 556 N N . ALA A 1 69 ? -8.899 8.454 4.452 1.00 93.44 69 ALA A N 1
ATOM 557 C CA . ALA A 1 69 ? -7.635 8.410 5.169 1.00 93.44 69 ALA A CA 1
ATOM 558 C C . ALA A 1 69 ? -7.740 9.125 6.521 1.00 93.44 69 ALA A C 1
ATOM 560 O O . ALA A 1 69 ? -8.316 10.212 6.623 1.00 93.44 69 ALA A O 1
ATOM 561 N N . THR A 1 70 ? -7.142 8.521 7.542 1.00 93.31 70 THR A N 1
ATOM 562 C CA . THR A 1 70 ? -7.004 9.093 8.888 1.00 93.31 70 THR A CA 1
ATOM 563 C C . THR A 1 70 ? -5.553 9.427 9.220 1.00 93.31 70 THR A C 1
ATOM 565 O O . THR A 1 70 ? -5.301 10.250 10.095 1.00 93.31 70 THR A O 1
ATOM 568 N N . VAL A 1 71 ? -4.602 8.842 8.486 1.00 93.06 71 VAL A N 1
ATOM 569 C CA . VAL A 1 71 ? -3.162 9.059 8.649 1.00 93.06 71 VAL A CA 1
ATOM 570 C C . VAL A 1 71 ? -2.542 9.357 7.293 1.00 93.06 71 VAL A C 1
ATOM 572 O O . VAL A 1 71 ? -2.778 8.631 6.328 1.00 93.06 71 VAL A O 1
ATOM 575 N N . PHE A 1 72 ? -1.739 10.416 7.224 1.00 93.00 72 PHE A N 1
ATOM 576 C CA . PHE A 1 72 ? -0.999 10.794 6.025 1.00 93.00 72 PHE A CA 1
ATOM 577 C C . PHE A 1 72 ? 0.459 10.343 6.135 1.00 93.00 72 PHE A C 1
ATOM 579 O O . PHE A 1 72 ? 1.143 10.687 7.097 1.00 93.00 72 PHE A O 1
ATOM 586 N N . VAL A 1 73 ? 0.923 9.580 5.148 1.00 91.56 73 VAL A N 1
ATOM 587 C CA . VAL A 1 73 ? 2.253 8.971 5.092 1.00 91.56 73 VAL A CA 1
ATOM 588 C C . VAL A 1 73 ? 2.929 9.396 3.793 1.00 91.56 73 VAL A C 1
ATOM 590 O O . VAL A 1 73 ? 2.535 8.985 2.701 1.00 91.56 73 VAL A O 1
ATOM 593 N N . SER A 1 74 ? 3.968 10.213 3.934 1.00 87.31 74 SER A N 1
ATOM 594 C CA . SER A 1 74 ? 4.872 10.606 2.857 1.00 87.31 74 SER A CA 1
ATOM 595 C C . SER A 1 74 ? 6.292 10.312 3.315 1.00 87.31 74 SER A C 1
ATOM 597 O O . SER A 1 74 ? 6.701 10.790 4.374 1.00 87.31 74 SER A O 1
ATOM 599 N N . HIS A 1 75 ? 7.039 9.527 2.544 1.00 82.88 75 HIS A N 1
ATOM 600 C CA . HIS A 1 75 ? 8.384 9.087 2.926 1.00 82.88 75 HIS A CA 1
ATOM 601 C C . HIS A 1 75 ? 9.384 9.190 1.759 1.00 82.88 75 HIS A C 1
ATOM 603 O O . HIS A 1 75 ? 9.001 9.388 0.606 1.00 82.88 75 HIS A O 1
ATOM 609 N N . ALA A 1 76 ? 10.681 9.052 2.054 1.00 88.12 76 ALA A N 1
ATOM 610 C CA . ALA A 1 76 ? 11.713 9.027 1.020 1.00 88.12 76 ALA A CA 1
ATOM 611 C C . ALA A 1 76 ? 11.864 7.625 0.410 1.00 88.12 76 ALA A C 1
ATOM 613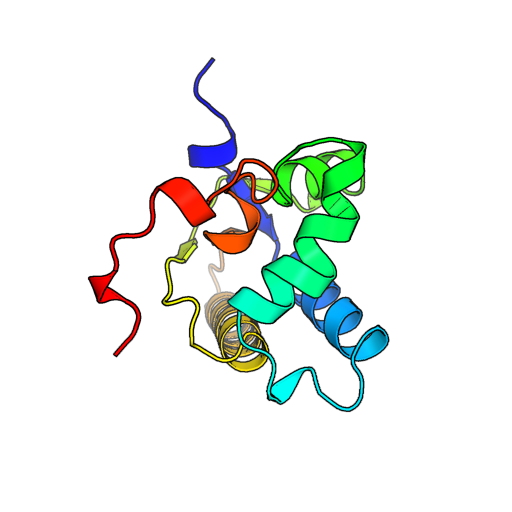 O O . ALA A 1 76 ? 12.095 6.652 1.121 1.00 88.12 76 ALA A O 1
ATOM 614 N N . TRP A 1 77 ? 11.853 7.554 -0.920 1.00 90.12 77 TRP A N 1
ATOM 615 C CA . TRP A 1 77 ? 11.822 6.309 -1.698 1.00 90.12 77 TRP A CA 1
ATOM 616 C C . TRP A 1 77 ? 13.046 5.396 -1.518 1.00 90.12 77 TRP A C 1
ATOM 618 O O . TRP A 1 77 ? 12.970 4.206 -1.816 1.00 90.12 77 TRP A O 1
ATOM 628 N N . ARG A 1 78 ? 14.149 5.950 -0.996 1.00 90.12 78 ARG A N 1
ATOM 629 C CA . ARG A 1 78 ? 15.401 5.240 -0.692 1.00 90.12 78 ARG A CA 1
ATOM 630 C C . ARG A 1 78 ? 15.342 4.376 0.575 1.00 90.12 78 ARG A C 1
ATOM 632 O O . ARG A 1 78 ? 16.265 3.607 0.815 1.00 90.12 78 ARG A O 1
ATOM 639 N N . TYR A 1 79 ? 14.318 4.535 1.416 1.00 91.81 79 TYR A N 1
ATOM 640 C CA . TYR A 1 79 ? 14.180 3.721 2.624 1.00 91.81 79 TYR A CA 1
ATOM 641 C C . TYR A 1 79 ? 13.681 2.316 2.297 1.00 91.81 79 TYR A C 1
ATOM 643 O O . TYR A 1 79 ? 13.009 2.096 1.287 1.00 91.81 79 TYR A O 1
ATOM 651 N N . LYS A 1 80 ? 14.009 1.368 3.176 1.00 95.31 80 LYS A N 1
ATOM 652 C CA . LYS A 1 80 ? 13.568 -0.021 3.072 1.00 95.31 80 LYS A CA 1
ATOM 653 C C . LYS A 1 80 ? 12.053 -0.095 3.209 1.00 95.31 80 LYS A C 1
ATOM 655 O O . LYS A 1 80 ? 11.491 0.378 4.199 1.00 95.31 80 LYS A O 1
ATOM 660 N N . ILE A 1 81 ? 11.389 -0.721 2.240 1.00 95.25 81 ILE A N 1
ATOM 661 C CA . ILE A 1 81 ? 9.925 -0.824 2.243 1.00 95.25 81 ILE A CA 1
ATOM 662 C C . ILE A 1 81 ? 9.427 -1.624 3.451 1.00 95.25 81 ILE A C 1
ATOM 664 O O . ILE A 1 81 ? 8.401 -1.285 4.035 1.00 95.25 81 ILE A O 1
ATOM 668 N N . ALA A 1 82 ? 10.167 -2.661 3.852 1.00 95.62 82 ALA A N 1
ATOM 669 C CA . ALA A 1 82 ? 9.822 -3.491 4.999 1.00 95.62 82 ALA A CA 1
ATOM 670 C C . ALA A 1 82 ? 9.766 -2.663 6.290 1.00 95.62 82 ALA A C 1
ATOM 672 O O . ALA A 1 82 ? 8.803 -2.787 7.043 1.00 95.62 82 ALA A O 1
ATOM 673 N N . ASP A 1 83 ? 10.736 -1.770 6.502 1.00 95.56 83 ASP A N 1
ATOM 674 C CA . ASP A 1 83 ? 10.779 -0.897 7.679 1.00 95.56 83 ASP A CA 1
ATOM 675 C C . ASP A 1 83 ? 9.588 0.065 7.688 1.00 95.56 83 ASP A C 1
ATOM 677 O O . ASP A 1 83 ? 8.897 0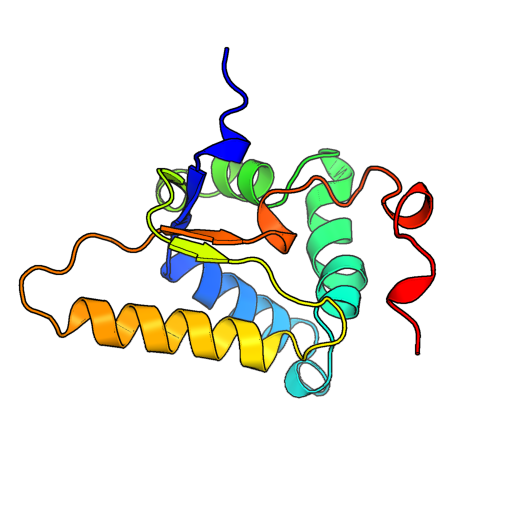.187 8.698 1.00 95.56 83 ASP A O 1
ATOM 681 N N . VAL A 1 84 ? 9.283 0.686 6.543 1.00 95.19 84 VAL A N 1
ATOM 682 C CA . VAL A 1 84 ? 8.123 1.580 6.407 1.00 95.19 84 VAL A CA 1
ATOM 683 C C . VAL A 1 84 ? 6.829 0.834 6.736 1.00 95.19 84 VAL A C 1
ATOM 685 O O . VAL A 1 84 ? 6.046 1.301 7.560 1.00 95.19 84 VAL A O 1
ATOM 688 N N . LEU A 1 85 ? 6.602 -0.339 6.136 1.00 96.56 85 LEU A N 1
ATOM 689 C CA . LEU A 1 85 ? 5.386 -1.126 6.361 1.00 96.56 85 LEU A CA 1
ATOM 690 C C . LEU A 1 85 ? 5.271 -1.602 7.813 1.00 96.56 85 LEU A C 1
ATOM 692 O O . LEU A 1 85 ? 4.182 -1.527 8.380 1.00 96.56 85 LEU A O 1
ATOM 696 N N . ASN A 1 86 ? 6.371 -2.047 8.425 1.00 96.19 86 ASN A N 1
ATOM 697 C CA . ASN A 1 86 ? 6.384 -2.459 9.829 1.00 96.19 86 ASN A CA 1
ATOM 698 C C . ASN A 1 86 ? 6.032 -1.286 10.752 1.00 96.19 86 ASN A C 1
ATOM 700 O O . ASN A 1 86 ? 5.157 -1.441 11.597 1.00 96.19 86 ASN A O 1
ATOM 704 N N . VAL A 1 87 ? 6.595 -0.093 10.526 1.00 96.00 87 VAL A N 1
ATOM 705 C CA . VAL A 1 87 ? 6.253 1.114 11.303 1.00 96.00 87 VAL A CA 1
ATOM 706 C C . VAL A 1 87 ? 4.768 1.471 11.172 1.00 96.00 87 VAL A C 1
ATOM 708 O O . VAL A 1 87 ? 4.132 1.832 12.162 1.00 96.00 87 VAL A O 1
ATOM 711 N N . LEU A 1 88 ? 4.172 1.339 9.979 1.00 96.00 88 LEU A N 1
ATOM 712 C CA . LEU A 1 88 ? 2.730 1.563 9.803 1.00 96.00 88 LEU A CA 1
ATOM 713 C C . LEU A 1 88 ? 1.887 0.542 10.580 1.00 96.00 88 LEU A C 1
ATOM 715 O O . LEU A 1 88 ? 0.874 0.907 11.182 1.00 96.00 88 LEU A O 1
ATOM 719 N N . LEU A 1 89 ? 2.292 -0.729 10.580 1.00 96.50 89 LEU A N 1
ATOM 720 C CA . LEU A 1 89 ? 1.602 -1.783 11.324 1.00 96.50 89 LEU A CA 1
ATOM 721 C C . LEU A 1 89 ? 1.727 -1.576 12.841 1.00 96.50 89 LEU A C 1
ATOM 723 O O . LEU A 1 89 ? 0.714 -1.621 13.536 1.00 96.50 89 LEU A O 1
ATOM 727 N N . GLU A 1 90 ? 2.924 -1.268 13.339 1.00 95.62 90 GLU A N 1
ATOM 728 C CA . GLU A 1 90 ? 3.175 -0.958 14.752 1.00 95.62 90 GLU A CA 1
ATOM 729 C C . GLU A 1 90 ? 2.378 0.267 15.213 1.00 95.62 90 GLU A C 1
ATOM 731 O O . GLU A 1 90 ? 1.737 0.234 16.268 1.00 95.62 90 GLU A O 1
ATOM 736 N N . PHE A 1 91 ? 2.336 1.327 14.395 1.00 94.38 91 PHE A N 1
ATOM 737 C CA . PHE A 1 91 ? 1.510 2.503 14.663 1.00 94.38 91 PHE A CA 1
ATOM 738 C C . PHE A 1 91 ? 0.035 2.117 14.807 1.00 94.38 91 PHE A C 1
ATOM 740 O O . PHE A 1 91 ? -0.622 2.525 15.766 1.00 94.38 91 PHE A O 1
ATOM 747 N N . ALA A 1 92 ? -0.497 1.319 13.877 1.00 93.25 92 ALA A N 1
ATOM 748 C CA . ALA A 1 92 ? -1.889 0.882 13.927 1.00 93.25 92 ALA A CA 1
ATOM 749 C C . ALA A 1 92 ? -2.196 0.048 15.182 1.00 93.25 92 ALA A C 1
ATOM 751 O O . ALA A 1 92 ? -3.246 0.233 15.800 1.00 93.25 92 ALA A O 1
ATOM 752 N N . GLU A 1 93 ? -1.280 -0.832 15.586 1.00 92.56 93 GLU A N 1
ATOM 753 C CA . GLU A 1 93 ? -1.398 -1.636 16.806 1.00 92.56 93 GLU A CA 1
ATOM 754 C C . GLU A 1 93 ? -1.340 -0.772 18.076 1.00 92.56 93 GLU A C 1
ATOM 756 O O . GLU A 1 93 ? -2.047 -1.031 19.053 1.00 92.56 93 GLU A O 1
ATOM 761 N N . GLU A 1 94 ? -0.541 0.295 18.088 1.00 92.00 94 GLU A N 1
ATOM 762 C CA . GLU A 1 94 ? -0.554 1.264 19.183 1.00 92.00 94 GLU A CA 1
ATOM 763 C C . GLU A 1 94 ? -1.863 2.059 19.248 1.00 92.00 94 GLU A C 1
ATOM 765 O O . GLU A 1 94 ? -2.413 2.222 20.339 1.00 92.00 94 GLU A O 1
ATOM 770 N N . GLN A 1 95 ? -2.397 2.509 18.108 1.00 90.06 95 GLN A N 1
ATOM 771 C CA . GLN A 1 95 ? -3.693 3.193 18.087 1.00 90.06 95 GLN A CA 1
ATOM 772 C C . GLN A 1 95 ? -4.809 2.274 18.584 1.00 90.06 95 GLN A C 1
ATOM 774 O O . GLN A 1 95 ? -5.593 2.700 19.422 1.00 90.06 95 GLN A O 1
ATOM 779 N N . ALA A 1 96 ? -4.828 1.005 18.164 1.00 88.06 96 ALA A N 1
ATOM 780 C CA . ALA A 1 96 ? -5.824 0.020 18.592 1.00 88.06 96 ALA A CA 1
ATOM 781 C C . ALA A 1 96 ? -5.839 -0.229 20.113 1.00 88.06 96 ALA A C 1
ATOM 783 O O . ALA A 1 96 ? -6.883 -0.546 20.679 1.00 88.06 96 ALA A O 1
ATOM 784 N N . ARG A 1 97 ? -4.694 -0.074 20.793 1.00 88.31 97 ARG A N 1
ATOM 785 C CA . ARG A 1 97 ? -4.592 -0.221 22.257 1.00 88.31 97 ARG A CA 1
ATOM 786 C C . ARG A 1 97 ? -5.177 0.962 23.028 1.00 88.31 97 ARG A C 1
ATOM 788 O O . ARG A 1 97 ? -5.481 0.822 24.212 1.00 88.31 97 ARG A O 1
ATOM 795 N N . LYS A 1 98 ? -5.339 2.123 22.392 1.00 83.94 98 LYS A N 1
ATOM 796 C CA . LYS A 1 98 ? -5.975 3.297 22.998 1.00 83.94 98 LYS A CA 1
ATOM 797 C C . LYS A 1 98 ? -7.484 3.071 22.878 1.00 83.94 98 LYS A C 1
ATOM 799 O O . LYS A 1 98 ? -7.998 3.036 21.775 1.00 83.94 98 LYS A O 1
ATOM 804 N N . GLY A 1 99 ? -8.192 2.864 23.992 1.00 62.97 99 GLY A N 1
ATOM 805 C CA . GLY A 1 99 ? -9.581 2.358 24.050 1.00 62.97 99 GLY A CA 1
ATOM 806 C C . GLY A 1 99 ? -10.692 3.155 23.333 1.00 62.97 99 GLY A C 1
ATOM 807 O O . GLY A 1 99 ? -11.856 2.811 23.495 1.00 62.97 99 GLY A O 1
ATOM 808 N N . ASP A 1 100 ? -10.347 4.175 22.545 1.00 70.81 100 ASP A N 1
ATOM 809 C CA . ASP A 1 100 ? -11.224 4.937 21.641 1.00 70.81 100 ASP A CA 1
ATOM 810 C C . ASP A 1 100 ? -10.680 4.909 20.190 1.00 70.81 100 ASP A C 1
ATOM 812 O O . ASP A 1 100 ? -10.709 5.891 19.445 1.00 70.81 100 ASP A O 1
ATOM 816 N N . ALA A 1 101 ? -10.065 3.784 19.807 1.00 72.50 101 ALA A N 1
ATOM 817 C CA . ALA A 1 101 ? -9.340 3.641 18.552 1.00 72.50 101 ALA A CA 1
ATOM 818 C C . ALA A 1 101 ? -10.277 3.724 17.343 1.00 72.50 101 ALA A C 1
ATOM 820 O O . ALA A 1 101 ? -10.979 2.771 16.998 1.00 72.50 101 ALA A O 1
ATOM 821 N N . GLN A 1 102 ? -10.241 4.858 16.649 1.00 82.44 102 GLN A N 1
ATOM 822 C CA . GLN A 1 102 ? -10.846 4.972 15.330 1.00 82.44 102 GLN A CA 1
ATOM 823 C C . GLN A 1 102 ? -10.102 4.067 14.331 1.00 82.44 102 GLN A C 1
ATOM 825 O O . GLN A 1 102 ? -8.875 3.942 14.413 1.00 82.44 102 GLN A O 1
ATOM 830 N N . PRO A 1 103 ? -10.804 3.457 13.358 1.00 87.88 103 PRO A N 1
ATOM 831 C CA . PRO A 1 103 ? -10.165 2.682 12.302 1.00 87.88 103 PRO A CA 1
ATOM 832 C C . PRO A 1 103 ? -9.063 3.473 11.581 1.00 87.88 103 PRO A C 1
ATOM 834 O O . PRO A 1 103 ? -9.272 4.599 11.119 1.00 87.88 103 PRO A O 1
ATOM 837 N N . VAL A 1 104 ? -7.880 2.870 11.462 1.00 94.00 104 VAL A N 1
ATOM 838 C CA . VAL A 1 104 ? -6.727 3.497 10.808 1.00 94.00 104 VAL A CA 1
ATOM 839 C C . VAL A 1 104 ? -6.751 3.209 9.308 1.00 94.00 104 VAL A C 1
ATOM 841 O O . VAL A 1 104 ? -6.768 2.052 8.883 1.00 94.00 104 VAL A O 1
ATOM 844 N N . PHE A 1 105 ? -6.718 4.278 8.513 1.00 95.69 105 PHE A N 1
ATOM 845 C CA . PHE A 1 105 ? -6.589 4.232 7.061 1.00 95.69 105 PHE A CA 1
ATOM 846 C C . PHE A 1 105 ? -5.423 5.118 6.631 1.00 95.69 105 PHE A C 1
ATOM 848 O O . PHE A 1 105 ? -5.424 6.327 6.876 1.00 95.69 105 PHE A O 1
ATOM 855 N N . PHE A 1 106 ? -4.437 4.516 5.972 1.00 96.00 106 PHE A N 1
ATOM 856 C CA . PHE A 1 106 ? -3.211 5.189 5.563 1.00 96.00 106 PHE A CA 1
ATOM 857 C C . PHE A 1 106 ? -3.345 5.754 4.153 1.00 96.00 106 PHE A C 1
ATOM 859 O O . PHE A 1 106 ? -3.511 5.008 3.185 1.00 96.00 106 PHE A O 1
ATOM 866 N N . TRP A 1 107 ? -3.229 7.070 4.021 1.00 95.44 107 TRP A N 1
ATOM 867 C CA . TRP A 1 107 ? -2.834 7.677 2.759 1.00 95.44 107 TRP A CA 1
ATOM 868 C C . TRP A 1 107 ? -1.328 7.482 2.618 1.00 95.44 107 TRP A C 1
ATOM 870 O O . TRP A 1 107 ? -0.576 8.077 3.381 1.00 95.44 107 TRP A O 1
ATOM 880 N N . PHE A 1 108 ? -0.888 6.625 1.701 1.00 94.06 108 PHE A N 1
ATOM 881 C CA . PHE A 1 108 ? 0.529 6.330 1.496 1.00 94.06 108 PHE A CA 1
ATOM 882 C C . PHE A 1 108 ? 0.923 6.654 0.058 1.00 94.06 108 PHE A C 1
ATOM 884 O O . PHE A 1 108 ? 0.305 6.135 -0.874 1.00 94.06 108 PHE A O 1
ATOM 891 N N . ASP A 1 109 ? 1.937 7.504 -0.123 1.00 90.12 109 ASP A N 1
ATOM 892 C CA . ASP A 1 109 ? 2.325 8.056 -1.427 1.00 90.12 109 ASP A CA 1
ATOM 893 C C . ASP A 1 109 ? 2.572 6.982 -2.508 1.00 90.12 109 ASP A C 1
ATOM 895 O O . ASP A 1 109 ? 2.149 7.155 -3.657 1.00 90.12 109 ASP A O 1
ATOM 899 N N . LEU A 1 110 ? 3.135 5.831 -2.122 1.00 91.25 110 LEU A N 1
ATOM 900 C CA . LEU A 1 110 ? 3.335 4.673 -2.996 1.00 91.25 110 LEU A CA 1
ATOM 901 C C . LEU A 1 110 ? 2.014 4.138 -3.575 1.00 91.25 110 LEU A C 1
ATOM 903 O O . LEU A 1 110 ? 1.957 3.754 -4.744 1.00 91.25 110 LEU A O 1
ATOM 907 N N . PHE A 1 111 ? 0.950 4.114 -2.768 1.00 92.81 111 PHE A N 1
ATOM 908 C CA . PHE A 1 111 ? -0.332 3.511 -3.133 1.00 92.81 111 PHE A CA 1
ATOM 909 C C . PHE A 1 111 ? -1.299 4.475 -3.819 1.00 92.81 111 PHE A C 1
ATOM 911 O O . PHE A 1 111 ? -2.138 4.041 -4.614 1.00 92.81 111 PHE A O 1
ATOM 918 N N . MET A 1 112 ? -1.214 5.763 -3.486 1.00 90.25 112 MET A N 1
ATOM 919 C CA . MET A 1 112 ? -2.196 6.768 -3.906 1.00 90.25 112 MET A CA 1
ATOM 920 C C . MET A 1 112 ? -1.871 7.366 -5.274 1.00 90.25 112 MET A C 1
ATOM 922 O O . MET A 1 112 ? -2.779 7.686 -6.045 1.00 90.25 112 MET A O 1
ATOM 926 N N . ASN A 1 113 ? -0.584 7.466 -5.606 1.00 87.38 113 ASN A N 1
ATOM 927 C CA . ASN A 1 113 ? -0.140 7.984 -6.892 1.00 87.38 113 ASN A CA 1
ATOM 928 C C . ASN A 1 113 ? -0.162 6.891 -7.971 1.00 87.38 113 ASN A C 1
ATOM 930 O O . ASN A 1 113 ? 0.098 5.714 -7.711 1.00 87.38 113 ASN A O 1
ATOM 934 N N . ASN A 1 114 ? -0.485 7.276 -9.210 1.00 87.44 114 ASN A N 1
ATOM 935 C CA . ASN A 1 114 ? -0.380 6.361 -10.344 1.00 87.44 114 ASN A CA 1
ATOM 936 C C . ASN A 1 114 ? 1.086 6.246 -10.773 1.00 87.44 114 ASN A C 1
ATOM 938 O O . ASN A 1 114 ? 1.610 7.138 -11.436 1.00 87.44 114 ASN A O 1
ATOM 942 N N . GLN A 1 115 ? 1.711 5.123 -10.428 1.00 86.06 115 GLN A N 1
ATOM 943 C CA . GLN A 1 115 ? 3.129 4.871 -10.691 1.00 86.06 115 GLN A CA 1
ATOM 944 C C . GLN A 1 115 ? 3.424 4.468 -12.144 1.00 86.06 115 GLN A C 1
ATOM 946 O O . GLN A 1 115 ? 4.580 4.436 -12.555 1.00 86.06 115 GLN A O 1
ATOM 951 N N . ASN A 1 116 ? 2.391 4.181 -12.943 1.00 82.44 116 ASN A N 1
ATOM 952 C CA . ASN A 1 116 ? 2.545 3.828 -14.358 1.00 82.44 116 ASN A CA 1
ATOM 953 C C . ASN A 1 116 ? 2.813 5.053 -15.242 1.00 82.44 116 ASN A C 1
ATOM 955 O O . ASN A 1 116 ? 3.373 4.928 -16.331 1.00 82.44 116 ASN A O 1
ATOM 959 N N . ALA A 1 117 ? 2.414 6.244 -14.793 1.00 67.50 117 ALA A N 1
ATOM 960 C CA . ALA A 1 117 ? 2.611 7.482 -15.530 1.00 67.50 117 ALA A CA 1
ATOM 961 C C . ALA A 1 117 ? 4.024 8.023 -15.271 1.00 67.50 117 ALA A C 1
ATOM 963 O O . ALA A 1 117 ? 4.176 8.846 -14.382 1.00 67.50 117 ALA A O 1
ATOM 964 N N . ASN A 1 118 ? 5.038 7.537 -16.007 1.00 53.00 118 ASN A N 1
ATOM 965 C CA . ASN A 1 118 ? 6.425 8.048 -16.080 1.00 53.00 118 ASN A CA 1
ATOM 966 C C . ASN A 1 118 ? 6.813 9.084 -14.994 1.00 53.00 118 ASN A C 1
ATOM 968 O O . ASN A 1 118 ? 7.078 10.249 -15.296 1.00 53.00 118 ASN A O 1
ATOM 972 N N . VAL A 1 119 ? 6.883 8.667 -13.723 1.00 47.94 119 VAL A N 1
ATOM 973 C CA . VAL A 1 119 ? 7.330 9.542 -12.618 1.00 47.94 119 VAL A CA 1
ATOM 974 C C .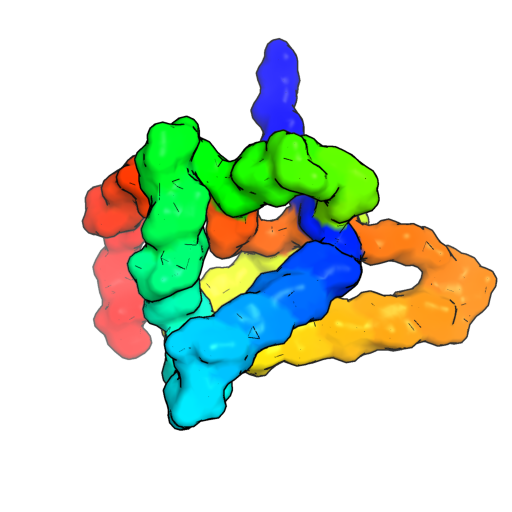 VAL A 1 119 ? 8.840 9.821 -12.716 1.00 47.94 119 VAL A C 1
ATOM 976 O O . VAL A 1 119 ? 9.358 10.739 -12.089 1.00 47.94 119 VAL A O 1
ATOM 979 N N . THR A 1 120 ? 9.549 9.125 -13.608 1.00 43.78 120 THR A N 1
ATOM 980 C CA . THR A 1 120 ? 10.938 9.415 -13.986 1.00 43.78 120 THR A CA 1
ATOM 981 C C . THR A 1 120 ? 11.123 10.753 -14.708 1.00 43.78 120 THR A C 1
ATOM 983 O O . THR A 1 120 ? 12.258 11.184 -14.869 1.00 43.78 120 THR A O 1
ATOM 986 N N . ALA A 1 121 ? 10.052 11.429 -15.143 1.00 42.81 121 ALA A N 1
ATOM 987 C CA . ALA A 1 121 ? 10.168 12.727 -15.813 1.00 42.81 121 ALA A CA 1
ATOM 988 C C . ALA A 1 121 ? 10.200 13.937 -14.858 1.00 42.81 121 ALA A C 1
ATOM 990 O O . ALA A 1 121 ? 10.560 15.019 -15.308 1.00 42.81 121 ALA A O 1
ATOM 991 N N . ASN A 1 122 ? 9.832 13.789 -13.576 1.00 41.94 122 ASN A N 1
ATOM 992 C CA . ASN A 1 122 ? 9.572 14.945 -12.697 1.00 41.94 122 ASN A CA 1
ATOM 993 C C . ASN A 1 122 ? 10.152 14.860 -11.274 1.00 41.94 122 ASN A C 1
ATOM 995 O O . ASN A 1 122 ? 9.827 15.713 -10.449 1.00 41.94 122 ASN A O 1
ATOM 999 N N . LEU A 1 123 ? 11.004 13.884 -10.952 1.00 43.94 123 LEU A N 1
ATOM 1000 C CA . LEU A 1 123 ? 11.760 13.948 -9.697 1.00 43.94 123 LEU A CA 1
ATOM 1001 C C . LEU A 1 123 ? 12.949 14.907 -9.878 1.00 43.94 123 LEU A C 1
ATOM 1003 O O . LEU A 1 123 ? 13.772 14.673 -10.766 1.00 43.94 123 LEU A O 1
ATOM 1007 N N . PRO A 1 124 ? 13.062 15.987 -9.077 1.00 38.59 124 PRO A N 1
ATOM 1008 C CA . PRO A 1 124 ? 14.258 16.814 -9.072 1.00 38.59 124 PRO A CA 1
ATOM 1009 C C . PRO A 1 124 ? 15.478 15.936 -8.743 1.00 38.59 124 PRO A C 1
ATOM 1011 O O . PRO A 1 124 ? 15.383 15.093 -7.846 1.00 38.59 124 PRO A O 1
ATOM 1014 N N . PRO A 1 125 ? 16.630 16.129 -9.411 1.00 49.12 125 PRO A N 1
ATOM 1015 C CA . PRO A 1 125 ? 17.839 15.320 -9.205 1.00 49.12 125 PRO A CA 1
ATOM 1016 C C . PRO A 1 125 ? 18.429 15.396 -7.780 1.00 49.12 125 PRO A C 1
ATOM 1018 O O . PRO A 1 125 ? 19.352 14.662 -7.448 1.00 49.12 125 PRO A O 1
ATOM 1021 N N . GLU A 1 126 ? 17.868 16.233 -6.909 1.00 46.28 126 GLU A N 1
ATOM 1022 C CA . GLU A 1 126 ? 18.298 16.484 -5.530 1.00 46.28 126 GLU A CA 1
ATOM 1023 C C . GLU A 1 126 ? 18.138 15.264 -4.590 1.00 46.28 126 GLU A C 1
ATOM 1025 O O . GLU A 1 126 ? 18.711 15.239 -3.503 1.00 46.28 126 GLU A O 1
ATOM 1030 N N . CYS A 1 127 ? 17.355 14.239 -4.956 1.00 43.06 127 CYS A N 1
ATOM 1031 C CA . CYS A 1 127 ? 17.141 13.056 -4.107 1.00 43.06 127 CYS A CA 1
ATOM 1032 C C . CYS A 1 127 ? 18.135 11.906 -4.343 1.00 43.06 127 CYS A C 1
ATOM 1034 O O . CYS A 1 127 ? 18.006 10.875 -3.677 1.00 43.06 127 CYS A O 1
ATOM 1036 N N . CYS A 1 128 ? 19.135 12.079 -5.209 1.00 36.97 128 CYS A N 1
ATOM 1037 C CA . CYS A 1 128 ? 20.225 11.124 -5.418 1.00 36.97 128 CYS A CA 1
ATOM 1038 C C . CYS A 1 128 ? 21.569 11.760 -5.038 1.00 36.97 128 CYS A C 1
ATOM 1040 O O . CYS A 1 128 ? 22.344 12.145 -5.903 1.00 36.97 128 CYS A O 1
ATOM 1042 N N . ASN A 1 129 ? 21.816 11.877 -3.736 1.00 35.59 129 ASN A N 1
ATOM 1043 C CA . ASN A 1 129 ? 23.147 11.881 -3.130 1.00 35.59 129 ASN A CA 1
ATOM 1044 C C . ASN A 1 129 ? 23.042 11.225 -1.749 1.00 35.59 129 ASN A C 1
ATOM 1046 O O . ASN A 1 129 ? 21.971 11.371 -1.091 1.00 35.59 129 ASN A O 1
#

Foldseek 3Di:
DPPVLVFKFFFLVVLVVLLVVLCVVPVPCLQVDFLVNCLVPPQCVQCVVVLDFQLVSCCVVPVVGMDTAPEEEDDQRRDRPNVVSVVVNVVLVVLVVPVVRDGHGYSHPSRSDRSNPPPVVDDDPVSPD

Secondary structure (DSSP, 8-state):
---GGGTEEEEHHHHHHHHHHHHHH-TTTTTT-BHHHHIIIIIHHHHTTTT--HHHHHHHH-GGGEEE-SEEE---TTSBHHHHHHHHHHHHHHHHHSTT-PPPEEEEHHHHS-TTS-GGGT--GGG--